Protein AF-A0A7S4GED7-F1 (afdb_monomer_lite)

Radius of gyration: 15.01 Å; chains: 1; bounding box: 33×34×33 Å

pLDDT: mean 82.22, std 7.82, range [49.38, 92.5]

Secondary structure (DSSP, 8-state):
---TT-HHHHHHS--SS-SB-TT-SS-----HHHHHHSBEE-TTGGG-TTTT-HHHHHHEE--PPEEPS-TT-----HHHHHHEE-TTS-SSPPPPTTGGG-S-TT-TTT-

Sequence (111 aa):
DDHLDDAHHLTVFSHPFAEPCPNSPNCPDHSQAHRKKYAHVCPAGAACTKMTDAEHRKRHVHFPPHTCPDPSCNSISEDHLSTYSHAGVLDIRPPCPDGASCTLTQDRSHV

Foldseek 3Di:
DDDLPPPVCPVVDDFLEANADPCPPQDPDPDPVCLVRHAHAFQQAPQDPCPVPSVNRHRHDHPRADADPDPPDQFPALVCLCRHDDHPGGSDDHADPCHPVDPCSSPPVSD

Structure (mmCIF, N/CA/C/O backbone):
data_AF-A0A7S4GED7-F1
#
_entry.id   AF-A0A7S4GED7-F1
#
loop_
_atom_site.group_PDB
_atom_site.id
_atom_site.type_symbol
_atom_site.label_atom_id
_atom_site.label_alt_id
_atom_site.label_comp_id
_atom_site.label_asym_id
_atom_site.label_entity_id
_atom_site.label_seq_id
_atom_site.pdbx_PDB_ins_code
_atom_site.Cartn_x
_atom_site.Cartn_y
_atom_site.Cartn_z
_atom_site.occupancy
_atom_site.B_iso_or_equiv
_atom_site.auth_seq_id
_atom_site.auth_comp_id
_atom_site.auth_asym_id
_atom_site.auth_atom_id
_atom_site.pdbx_PDB_model_num
ATOM 1 N N . ASP A 1 1 ? -4.183 -17.188 -1.617 1.00 49.38 1 ASP A N 1
ATOM 2 C CA . ASP A 1 1 ? -4.845 -16.090 -2.319 1.00 49.38 1 ASP A CA 1
ATOM 3 C C . ASP A 1 1 ? -5.679 -15.367 -1.271 1.00 49.38 1 ASP A C 1
ATOM 5 O O . ASP A 1 1 ? -6.789 -15.781 -0.976 1.00 49.38 1 ASP A O 1
ATOM 9 N N . ASP A 1 2 ? -5.025 -14.477 -0.523 1.00 58.03 2 ASP A N 1
ATOM 10 C CA . ASP A 1 2 ? -5.578 -13.810 0.666 1.00 58.03 2 ASP A CA 1
ATOM 11 C C . ASP A 1 2 ? -6.143 -12.471 0.186 1.00 58.03 2 ASP A C 1
ATOM 13 O O . ASP A 1 2 ? -5.404 -11.516 -0.043 1.00 58.03 2 ASP A O 1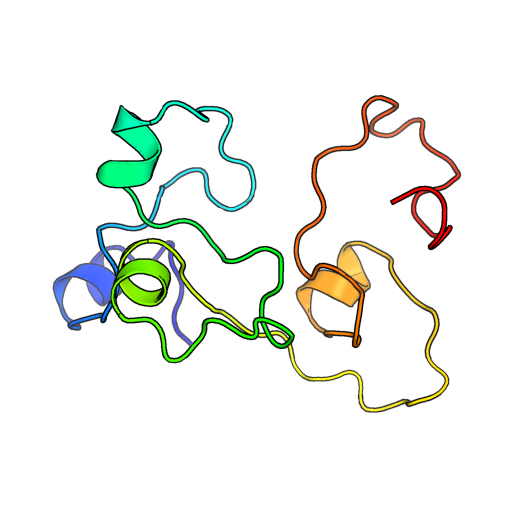
ATOM 17 N N . HIS A 1 3 ? -7.437 -12.474 -0.120 1.00 65.50 3 HIS A N 1
ATOM 18 C CA . HIS A 1 3 ? -8.165 -11.312 -0.611 1.00 65.50 3 HIS A CA 1
ATOM 19 C C . HIS A 1 3 ? -8.703 -10.528 0.591 1.00 65.50 3 HIS A C 1
ATOM 21 O O . HIS A 1 3 ? -9.532 -11.035 1.346 1.00 65.50 3 HIS A O 1
ATOM 27 N N . LEU A 1 4 ? -8.234 -9.288 0.782 1.00 72.50 4 LEU A N 1
ATOM 28 C CA . LEU A 1 4 ? -8.694 -8.404 1.867 1.00 72.50 4 LEU A CA 1
ATOM 29 C C . LEU A 1 4 ? -10.187 -8.058 1.797 1.00 72.50 4 LEU A C 1
ATOM 31 O O . LEU A 1 4 ? -10.748 -7.565 2.774 1.00 72.50 4 LEU A O 1
ATOM 35 N N . ASP A 1 5 ? -10.813 -8.262 0.644 1.00 72.69 5 ASP A N 1
ATOM 36 C CA . ASP A 1 5 ? -12.240 -8.064 0.420 1.00 72.69 5 ASP A CA 1
ATOM 37 C C . ASP A 1 5 ? -13.091 -9.295 0.790 1.00 72.69 5 ASP A C 1
ATOM 39 O O . ASP A 1 5 ? -14.309 -9.167 0.948 1.00 72.69 5 ASP A O 1
ATOM 43 N N . ASP A 1 6 ? -12.478 -10.464 1.019 1.00 81.44 6 ASP A N 1
ATOM 44 C CA . ASP A 1 6 ? -13.194 -11.665 1.447 1.00 81.44 6 ASP A CA 1
ATOM 45 C C . ASP A 1 6 ? -13.433 -11.651 2.966 1.00 81.44 6 ASP A C 1
ATOM 47 O O . ASP A 1 6 ? -12.687 -12.209 3.778 1.00 81.44 6 ASP A O 1
ATOM 51 N N . ALA A 1 7 ? -14.541 -11.024 3.362 1.00 78.94 7 ALA A N 1
ATOM 52 C CA . ALA A 1 7 ? -14.984 -10.973 4.752 1.00 78.94 7 ALA A CA 1
ATOM 53 C C . ALA A 1 7 ? -15.177 -12.369 5.382 1.00 78.94 7 ALA A C 1
ATOM 55 O O . ALA A 1 7 ? -15.018 -12.529 6.596 1.00 78.94 7 ALA A O 1
ATOM 56 N N . HIS A 1 8 ? -15.511 -13.393 4.590 1.00 83.25 8 HIS A N 1
ATOM 57 C CA . HIS A 1 8 ? -15.641 -14.752 5.105 1.00 83.25 8 HIS A CA 1
ATOM 58 C C . HIS A 1 8 ? -14.262 -15.334 5.433 1.00 83.25 8 HIS A C 1
ATOM 60 O O . HIS A 1 8 ? -14.066 -15.867 6.523 1.00 83.25 8 HIS A O 1
ATOM 66 N N . HIS A 1 9 ? -13.268 -15.152 4.563 1.00 84.25 9 HIS A N 1
ATOM 67 C CA . HIS A 1 9 ? -11.889 -15.534 4.870 1.00 84.25 9 HIS A CA 1
ATOM 68 C C . HIS A 1 9 ? -11.371 -14.852 6.148 1.00 84.25 9 HIS A C 1
ATOM 70 O O . HIS A 1 9 ? -10.879 -15.525 7.054 1.00 84.25 9 HIS A O 1
ATOM 76 N N . LEU A 1 10 ? -11.544 -13.532 6.256 1.00 81.56 10 LEU A N 1
ATOM 77 C CA . LEU A 1 10 ? -11.066 -12.733 7.393 1.00 81.56 10 LEU A CA 1
ATOM 78 C C . LEU A 1 10 ? -11.718 -13.097 8.737 1.00 81.56 10 LEU A C 1
ATOM 80 O O . LEU A 1 10 ? -11.185 -12.763 9.793 1.00 81.56 10 LEU A O 1
ATOM 84 N N . THR A 1 11 ? -12.879 -13.755 8.713 1.00 79.81 11 THR A N 1
ATOM 85 C CA . THR A 1 11 ? -13.579 -14.209 9.927 1.00 79.81 11 THR A CA 1
ATOM 86 C C . THR A 1 11 ? -13.287 -15.666 10.273 1.00 79.81 11 THR A C 1
ATOM 88 O O . THR A 1 11 ? -13.364 -16.042 11.442 1.00 79.81 11 THR A O 1
ATOM 91 N N . VAL A 1 12 ? -12.939 -16.488 9.281 1.00 83.75 12 VAL A N 1
ATOM 92 C CA . VAL A 1 12 ? -12.641 -17.916 9.463 1.00 83.75 12 VAL A CA 1
ATOM 93 C C . VAL A 1 12 ? -11.166 -18.155 9.785 1.00 83.75 12 VAL A C 1
ATOM 95 O O . VAL A 1 12 ? -10.841 -19.074 10.540 1.00 83.75 12 VAL A O 1
ATOM 98 N N . PHE A 1 13 ? -10.267 -17.336 9.243 1.00 82.69 13 PHE A N 1
ATOM 99 C CA . PHE A 1 13 ? -8.828 -17.461 9.444 1.00 82.69 13 PHE A CA 1
ATOM 100 C C . PHE A 1 13 ? -8.309 -16.386 10.397 1.00 82.69 13 PHE A C 1
ATOM 102 O O . PHE A 1 13 ? -8.819 -15.275 10.463 1.00 82.69 13 PHE A O 1
ATOM 109 N N . SER A 1 14 ? -7.297 -16.747 11.188 1.00 82.00 14 SER A N 1
ATOM 110 C CA . SER A 1 14 ? -6.643 -15.811 12.101 1.00 82.00 14 SER A CA 1
ATOM 111 C C . SER A 1 14 ? -5.445 -15.165 11.426 1.00 82.00 14 SER A C 1
ATOM 113 O O . SER A 1 14 ? -4.497 -15.852 11.039 1.00 82.00 14 SER A O 1
ATOM 115 N N . HIS A 1 15 ? -5.454 -13.839 11.371 1.00 83.38 15 HIS A N 1
ATOM 116 C CA . HIS A 1 15 ? -4.364 -13.049 10.817 1.00 83.38 15 HIS A CA 1
ATOM 117 C C . HIS A 1 15 ? -3.583 -12.321 11.918 1.00 83.38 15 HIS A C 1
ATOM 119 O O . HIS A 1 15 ? -4.135 -11.987 12.966 1.00 83.38 15 HIS A O 1
ATOM 125 N N . PRO A 1 16 ? -2.285 -12.032 11.705 1.00 85.31 16 PRO A N 1
ATOM 126 C CA . PRO A 1 16 ? -1.470 -11.278 12.659 1.00 85.31 16 PRO A CA 1
ATOM 127 C C . PRO A 1 16 ? -1.756 -9.764 12.641 1.00 85.31 16 PRO A C 1
ATOM 129 O O . PRO A 1 16 ? -1.048 -9.012 13.311 1.00 85.31 16 PRO A O 1
ATOM 132 N N . PHE A 1 17 ? -2.749 -9.321 11.866 1.00 89.25 17 PHE A N 1
ATOM 133 C CA . PHE A 1 17 ? -3.157 -7.929 11.707 1.00 89.25 17 PHE A CA 1
ATOM 134 C C . PHE A 1 17 ? -4.531 -7.654 12.336 1.00 89.25 17 PHE A C 1
ATOM 136 O O . PHE A 1 17 ? -5.342 -8.557 12.520 1.00 89.25 17 PHE A O 1
ATOM 143 N N . ALA A 1 18 ? -4.782 -6.394 12.697 1.00 89.94 18 ALA A N 1
ATOM 144 C CA . ALA A 1 18 ? -6.108 -5.908 13.075 1.00 89.94 18 ALA A CA 1
ATOM 145 C C . ALA A 1 18 ? -7.049 -5.878 11.860 1.00 89.94 18 ALA A C 1
ATOM 147 O O . ALA A 1 18 ? -6.590 -5.993 10.731 1.00 89.94 18 ALA A O 1
ATOM 148 N N . GLU A 1 19 ? -8.347 -5.661 12.083 1.00 89.44 19 GLU A N 1
ATOM 149 C CA . GLU A 1 19 ? -9.349 -5.558 11.011 1.00 89.44 19 GLU A CA 1
ATOM 150 C C . GLU A 1 19 ? -8.835 -4.694 9.840 1.00 89.44 19 GLU A C 1
ATOM 152 O O . GLU A 1 19 ? -8.434 -3.545 10.065 1.00 89.44 19 GLU A O 1
ATOM 157 N N . PRO A 1 20 ? -8.770 -5.222 8.606 1.00 89.19 20 PRO A N 1
ATOM 158 C CA . PRO A 1 20 ? -8.250 -4.461 7.482 1.00 89.19 20 PRO A CA 1
ATOM 159 C C . PRO A 1 20 ? -9.177 -3.293 7.148 1.00 89.19 20 PRO A C 1
ATOM 161 O O . PRO A 1 20 ? -10.399 -3.369 7.274 1.00 89.19 20 PRO A O 1
ATOM 164 N N . CYS A 1 21 ? -8.593 -2.171 6.735 1.00 90.31 21 CYS A N 1
ATOM 165 C CA . CYS A 1 21 ? -9.364 -1.009 6.337 1.00 90.31 21 CYS A CA 1
ATOM 166 C C . CYS A 1 21 ? -10.116 -1.315 5.033 1.00 90.31 21 CYS A C 1
ATOM 168 O O . CYS A 1 21 ? -9.462 -1.618 4.033 1.00 90.31 21 CYS A O 1
ATOM 170 N N . PRO A 1 22 ? -11.449 -1.129 4.985 1.00 86.06 22 PRO A N 1
ATOM 171 C CA . PRO A 1 22 ? -12.240 -1.406 3.783 1.00 86.06 22 PRO A CA 1
ATOM 172 C C . PRO A 1 22 ? -11.893 -0.483 2.608 1.00 86.06 22 PRO A C 1
ATOM 174 O O . PRO A 1 22 ? -12.205 -0.790 1.466 1.00 86.06 22 PRO A O 1
ATOM 177 N N . ASN A 1 23 ? -11.244 0.653 2.885 1.00 86.12 23 ASN A N 1
ATOM 178 C CA . ASN A 1 23 ? -10.812 1.608 1.868 1.00 86.12 23 ASN A CA 1
ATOM 179 C C . ASN A 1 23 ? -9.324 1.460 1.515 1.00 86.12 23 ASN A C 1
ATOM 181 O O . ASN A 1 23 ? -8.791 2.306 0.805 1.00 86.12 23 ASN A O 1
ATOM 185 N N . SER A 1 24 ? -8.611 0.456 2.039 1.00 83.31 24 SER A N 1
ATOM 186 C CA . SER A 1 24 ? -7.218 0.209 1.643 1.00 83.31 24 SER A CA 1
ATOM 187 C C . SER A 1 24 ? -7.165 -0.294 0.187 1.00 83.31 24 SER A C 1
ATOM 189 O O . SER A 1 24 ? -8.050 -1.048 -0.205 1.00 83.31 24 SER A O 1
ATOM 191 N N . PRO A 1 25 ? -6.167 0.096 -0.628 1.00 79.44 25 PRO A N 1
ATOM 192 C CA . PRO A 1 25 ? -5.023 0.953 -0.298 1.00 79.44 25 PRO A CA 1
ATOM 193 C C . PRO A 1 25 ? -5.340 2.460 -0.251 1.00 79.44 25 PRO A C 1
ATOM 195 O O . PRO A 1 25 ? -4.631 3.208 0.417 1.00 79.44 25 PRO A O 1
ATOM 198 N N . ASN A 1 26 ? -6.437 2.905 -0.863 1.00 79.62 26 ASN A N 1
ATOM 199 C CA . ASN A 1 26 ? -6.768 4.320 -1.084 1.00 79.62 26 ASN A CA 1
ATOM 200 C C . ASN A 1 26 ? -7.547 4.983 0.068 1.00 79.62 26 ASN A C 1
ATOM 202 O O . ASN A 1 26 ? -8.485 5.750 -0.157 1.00 79.62 26 ASN A O 1
ATOM 206 N N . CYS A 1 27 ? -7.181 4.693 1.319 1.00 86.56 27 CYS A N 1
ATOM 207 C CA . CYS A 1 27 ? -7.941 5.177 2.466 1.00 86.56 27 CYS A CA 1
ATOM 208 C C . CYS A 1 27 ? -7.791 6.705 2.634 1.00 86.56 27 CYS A C 1
ATOM 210 O O . CYS A 1 27 ? -6.663 7.191 2.777 1.00 86.56 27 CYS A O 1
ATOM 212 N N . PRO A 1 28 ? -8.896 7.477 2.677 1.00 86.06 28 PRO A N 1
ATOM 213 C CA . PRO A 1 28 ? -8.837 8.927 2.861 1.00 86.06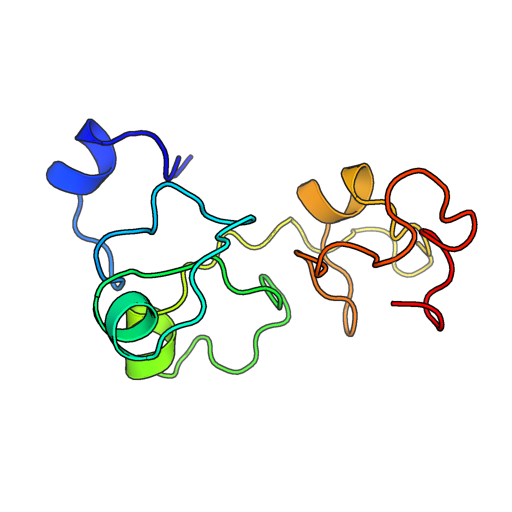 28 PRO A CA 1
ATOM 214 C C . PRO A 1 28 ? -8.700 9.355 4.333 1.00 86.06 28 PRO A C 1
ATOM 216 O O . PRO A 1 28 ? -8.354 10.506 4.594 1.00 86.06 28 PRO A O 1
ATOM 219 N N . ASP A 1 29 ? -8.942 8.465 5.307 1.00 89.81 29 ASP A N 1
ATOM 220 C CA . ASP A 1 29 ? -8.831 8.774 6.741 1.00 89.81 29 ASP A CA 1
ATOM 221 C C . ASP A 1 29 ? -7.432 8.442 7.278 1.00 89.81 29 ASP A C 1
ATOM 223 O O . ASP A 1 29 ? -7.006 7.291 7.362 1.00 89.81 29 ASP A O 1
ATOM 227 N N . HIS A 1 30 ? -6.691 9.485 7.651 1.00 84.81 30 HIS A N 1
ATOM 228 C CA . HIS A 1 30 ? -5.312 9.382 8.136 1.00 84.81 30 HIS A CA 1
ATOM 229 C C . HIS A 1 30 ? -5.210 9.640 9.645 1.00 84.81 30 HIS A C 1
ATOM 231 O O . HIS A 1 30 ? -4.107 9.771 10.183 1.00 84.81 30 HIS A O 1
ATOM 237 N N . SER A 1 31 ? -6.347 9.712 10.343 1.00 92.25 31 SER A N 1
ATOM 238 C CA . SER A 1 31 ? -6.399 9.992 11.773 1.00 92.25 31 SER A CA 1
ATOM 239 C C . SER A 1 31 ? -5.719 8.891 12.593 1.00 92.25 31 SER A C 1
ATOM 241 O O . SER A 1 31 ? -5.725 7.703 12.257 1.00 92.25 31 SER A O 1
ATOM 243 N N . GLN A 1 32 ? -5.134 9.274 13.732 1.00 89.12 32 GLN A N 1
ATOM 244 C CA . GLN A 1 32 ? -4.522 8.305 14.647 1.00 89.12 32 GLN A CA 1
ATOM 245 C C . GLN A 1 32 ? -5.528 7.281 15.181 1.00 89.12 32 GLN A C 1
ATOM 247 O O . GLN A 1 32 ? -5.144 6.143 15.433 1.00 89.12 32 GLN A O 1
ATOM 252 N N . ALA A 1 33 ? -6.787 7.679 15.386 1.00 91.75 33 ALA A N 1
ATOM 253 C CA . ALA A 1 33 ? -7.830 6.7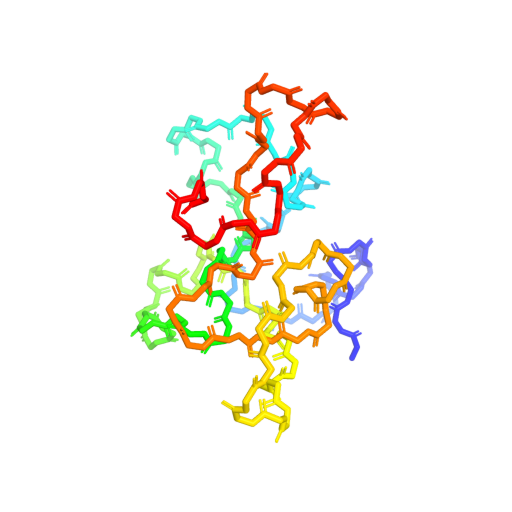76 15.859 1.00 91.75 33 ALA A CA 1
ATOM 254 C C . ALA A 1 33 ? -8.118 5.688 14.815 1.00 91.75 33 ALA A C 1
ATOM 256 O O . ALA A 1 33 ? -8.086 4.503 15.148 1.00 91.75 33 ALA A O 1
ATOM 257 N N . HIS A 1 34 ? -8.287 6.081 13.548 1.00 92.50 34 HIS A N 1
AT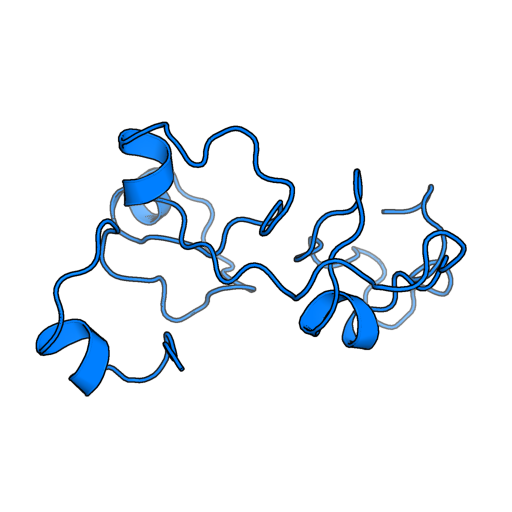OM 258 C CA . HIS A 1 34 ? -8.490 5.160 12.430 1.00 92.50 34 HIS A CA 1
ATOM 259 C C . HIS A 1 34 ? -7.313 4.194 12.258 1.00 92.50 34 HIS A C 1
ATOM 261 O O . HIS A 1 34 ? -7.501 2.981 12.261 1.00 92.50 34 HIS A O 1
ATOM 267 N N . ARG A 1 35 ? -6.078 4.712 12.236 1.00 87.44 35 ARG A N 1
ATOM 268 C CA . ARG A 1 35 ? -4.846 3.909 12.084 1.00 87.44 35 ARG A CA 1
ATOM 269 C C . ARG A 1 35 ? -4.534 2.980 13.264 1.00 87.44 35 ARG A C 1
ATOM 271 O O . ARG A 1 35 ? -3.703 2.085 13.136 1.00 87.44 35 ARG A O 1
ATOM 278 N N . LYS A 1 36 ? -5.143 3.208 14.432 1.00 88.44 36 LYS A N 1
ATOM 279 C CA . LYS A 1 36 ? -5.063 2.291 15.585 1.00 88.44 36 LYS A CA 1
ATOM 280 C C . LYS A 1 36 ? -6.117 1.190 15.521 1.00 88.44 36 LYS A C 1
ATOM 282 O O . LYS A 1 36 ? -5.899 0.133 16.104 1.00 88.44 36 LYS A O 1
ATOM 287 N N . LYS A 1 37 ? -7.246 1.457 14.861 1.00 90.94 37 LYS A N 1
ATOM 288 C CA . LYS A 1 37 ? -8.359 0.518 14.726 1.00 90.94 37 LYS A CA 1
ATOM 289 C C . LYS A 1 37 ? -8.166 -0.425 13.540 1.00 90.94 37 LYS A C 1
ATOM 291 O O . LYS A 1 37 ? -8.352 -1.624 13.707 1.00 90.94 37 LYS A O 1
ATOM 296 N N . TYR A 1 38 ? -7.776 0.118 12.388 1.00 91.81 38 TYR A N 1
ATOM 297 C CA . TYR A 1 38 ? -7.714 -0.613 11.127 1.00 91.81 38 TYR A CA 1
ATOM 298 C C . TYR A 1 38 ? -6.285 -0.844 10.642 1.00 91.81 38 TYR A C 1
ATOM 300 O O . TYR A 1 38 ? -5.465 0.082 10.624 1.00 91.81 38 TYR A O 1
ATOM 308 N N . ALA A 1 39 ? -6.012 -2.058 10.169 1.00 91.94 39 ALA A N 1
ATOM 309 C CA . ALA A 1 39 ? -4.787 -2.364 9.446 1.00 91.94 39 ALA A CA 1
ATOM 310 C C . ALA A 1 39 ? -4.861 -1.848 7.998 1.00 91.94 39 ALA A C 1
ATOM 312 O O . ALA A 1 39 ? -5.918 -1.857 7.376 1.00 91.94 39 ALA A O 1
ATOM 313 N N . HIS A 1 40 ? -3.742 -1.380 7.450 1.00 91.19 40 HIS A N 1
ATOM 314 C CA . HIS A 1 40 ? -3.650 -0.886 6.069 1.00 91.19 40 HIS A CA 1
ATOM 315 C C . HIS A 1 40 ? -2.562 -1.635 5.314 1.00 91.19 40 HIS A C 1
ATOM 317 O O . HIS A 1 40 ? -1.602 -2.088 5.931 1.00 91.19 40 HIS A O 1
ATOM 323 N N . VAL A 1 41 ? -2.651 -1.734 3.990 1.00 88.12 41 VAL A N 1
ATOM 324 C CA . VAL A 1 41 ? -1.556 -2.339 3.223 1.00 88.12 41 VAL A CA 1
ATOM 325 C C . VAL A 1 41 ? -0.266 -1.529 3.419 1.00 88.12 41 VAL A C 1
ATOM 327 O O . VAL A 1 41 ? -0.276 -0.295 3.431 1.00 88.12 41 VAL A O 1
ATOM 330 N N . CYS A 1 42 ? 0.851 -2.216 3.660 1.00 88.00 42 CYS A N 1
ATOM 331 C CA . CYS A 1 42 ? 2.151 -1.582 3.806 1.00 88.00 42 CYS A CA 1
ATOM 332 C C . CYS A 1 42 ? 2.597 -1.028 2.448 1.00 88.00 42 CYS A C 1
ATOM 334 O O . CYS A 1 42 ? 2.757 -1.814 1.517 1.00 88.00 42 CYS A O 1
ATOM 336 N N . PRO A 1 43 ? 2.886 0.278 2.326 1.00 84.38 43 PRO A N 1
ATOM 337 C CA . PRO A 1 43 ? 3.301 0.845 1.047 1.00 84.38 43 PRO A CA 1
ATOM 338 C C . PRO A 1 43 ? 4.676 0.348 0.597 1.00 84.38 43 PRO A C 1
ATOM 340 O O . PRO A 1 43 ? 4.968 0.349 -0.589 1.00 84.38 43 PRO A O 1
ATOM 343 N N . ALA A 1 44 ? 5.519 -0.100 1.531 1.00 81.44 44 ALA A N 1
ATOM 344 C CA . ALA A 1 44 ? 6.811 -0.699 1.210 1.00 81.44 44 ALA A CA 1
ATOM 345 C C . ALA A 1 44 ? 6.709 -2.176 0.790 1.00 81.44 44 ALA A C 1
ATOM 347 O O . ALA A 1 44 ? 7.736 -2.738 0.427 1.00 81.44 44 ALA A O 1
ATOM 348 N N . GLY A 1 45 ? 5.527 -2.798 0.935 1.00 81.69 45 GLY A N 1
ATOM 349 C CA . GLY A 1 45 ? 5.239 -4.212 0.671 1.00 81.69 45 GLY A CA 1
ATOM 350 C C . GLY A 1 45 ? 6.436 -5.146 0.851 1.00 81.69 45 GLY A C 1
ATOM 351 O O . GLY A 1 45 ? 6.862 -5.363 1.989 1.00 81.69 45 GLY A O 1
ATOM 352 N N . ALA A 1 46 ? 6.980 -5.694 -0.238 1.00 79.12 46 ALA A N 1
ATOM 353 C CA . ALA A 1 46 ? 8.076 -6.672 -0.192 1.00 79.12 46 ALA A CA 1
ATOM 354 C C . ALA A 1 46 ? 9.398 -6.104 0.354 1.00 79.12 46 ALA A C 1
ATOM 356 O O . ALA A 1 46 ? 10.176 -6.819 0.985 1.00 79.12 46 ALA A O 1
ATOM 357 N N . ALA A 1 47 ? 9.642 -4.809 0.156 1.00 79.12 47 ALA A N 1
ATOM 358 C CA . ALA A 1 47 ? 10.829 -4.103 0.630 1.00 79.12 47 ALA A CA 1
ATOM 359 C C . ALA A 1 47 ? 10.709 -3.615 2.089 1.00 79.12 47 ALA A C 1
ATOM 361 O O . ALA A 1 47 ? 11.605 -2.930 2.594 1.00 79.12 47 ALA A O 1
ATOM 362 N N . CYS A 1 48 ? 9.620 -3.938 2.796 1.00 85.31 48 CYS A N 1
ATOM 363 C CA . CYS A 1 48 ? 9.436 -3.495 4.172 1.00 85.31 48 CYS A CA 1
ATOM 364 C C . CYS A 1 48 ? 10.464 -4.122 5.128 1.00 85.31 48 CYS A C 1
ATOM 366 O O . CYS A 1 48 ? 10.486 -5.327 5.359 1.00 85.31 48 CYS A O 1
ATOM 368 N N . THR A 1 49 ? 11.261 -3.288 5.793 1.00 87.62 49 THR A N 1
ATOM 369 C CA . THR A 1 49 ? 12.252 -3.737 6.788 1.00 87.62 49 THR A CA 1
ATOM 370 C C . THR A 1 49 ? 11.653 -4.024 8.168 1.00 87.62 49 THR A C 1
ATOM 372 O O . THR A 1 49 ? 12.338 -4.548 9.042 1.00 87.62 49 THR A O 1
ATOM 375 N N . LYS A 1 50 ? 10.369 -3.700 8.379 1.00 89.56 50 LYS A N 1
ATOM 376 C CA . LYS A 1 50 ? 9.657 -3.849 9.660 1.00 89.56 50 LYS A CA 1
ATOM 377 C C . LYS A 1 50 ? 8.769 -5.094 9.722 1.00 89.56 50 LYS A C 1
ATOM 379 O O . LYS A 1 50 ? 7.933 -5.205 10.612 1.00 89.56 50 LY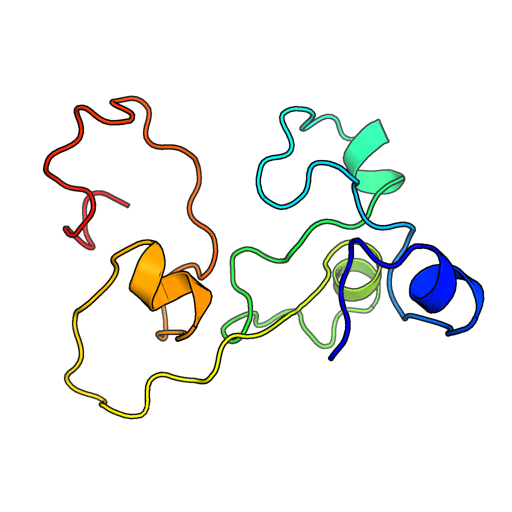S A O 1
ATOM 384 N N . MET A 1 51 ? 8.950 -6.056 8.816 1.00 83.75 51 MET A N 1
ATOM 385 C CA . MET A 1 51 ? 8.148 -7.288 8.786 1.00 83.75 51 MET A CA 1
ATOM 386 C C . MET A 1 51 ? 8.252 -8.135 10.059 1.00 83.75 51 MET A C 1
ATOM 388 O O . MET A 1 51 ? 7.372 -8.951 10.306 1.00 83.75 51 MET A O 1
ATOM 392 N N . THR A 1 52 ? 9.302 -7.974 10.865 1.00 85.69 52 THR A N 1
ATOM 393 C CA . THR A 1 52 ? 9.472 -8.685 12.142 1.00 85.69 52 THR A CA 1
ATOM 394 C C . THR A 1 52 ? 8.937 -7.908 13.346 1.00 85.69 52 THR A C 1
ATOM 396 O O . THR A 1 52 ? 8.802 -8.489 14.422 1.00 85.69 52 THR A O 1
ATOM 399 N N . ASP A 1 53 ? 8.592 -6.627 13.185 1.00 91.75 53 ASP A N 1
ATOM 400 C CA . ASP A 1 53 ? 8.048 -5.796 14.257 1.00 91.75 53 ASP A CA 1
ATOM 401 C C . ASP A 1 53 ? 6.566 -6.122 14.486 1.00 91.75 53 ASP A C 1
ATOM 403 O O . ASP A 1 53 ? 5.730 -5.985 13.592 1.00 91.75 53 ASP A O 1
ATOM 407 N N . ALA A 1 54 ? 6.230 -6.590 15.688 1.00 89.25 54 ALA A N 1
ATOM 408 C CA . ALA A 1 54 ? 4.886 -7.079 15.992 1.00 89.25 54 ALA A CA 1
ATOM 409 C C . ALA A 1 54 ? 3.821 -5.973 15.902 1.00 89.25 54 ALA A C 1
ATOM 411 O O . ALA A 1 54 ? 2.720 -6.219 15.408 1.00 89.25 54 ALA A O 1
ATOM 412 N N . GLU A 1 55 ? 4.150 -4.749 16.326 1.00 90.88 55 GLU A N 1
ATOM 413 C CA . GLU A 1 55 ? 3.231 -3.610 16.245 1.00 90.88 55 GLU A CA 1
ATOM 414 C C . GLU A 1 55 ? 2.985 -3.185 14.793 1.00 90.88 55 GLU A C 1
ATOM 416 O O . GLU A 1 55 ? 1.847 -2.902 14.412 1.00 90.88 55 GLU A O 1
ATOM 421 N N . HIS A 1 56 ? 4.028 -3.192 13.963 1.00 92.06 56 HIS A N 1
ATOM 422 C CA . HIS A 1 56 ? 3.938 -2.948 12.530 1.00 92.06 56 HIS A CA 1
ATOM 423 C C . HIS A 1 56 ? 3.077 -4.008 11.854 1.00 92.06 56 HIS A C 1
ATOM 425 O O . HIS A 1 56 ? 2.115 -3.652 11.186 1.00 92.06 56 HIS A O 1
ATOM 431 N N . ARG A 1 57 ? 3.338 -5.301 12.084 1.00 89.75 57 ARG A N 1
ATOM 432 C CA . ARG A 1 57 ? 2.529 -6.401 11.525 1.00 89.75 57 ARG A CA 1
ATOM 433 C C . ARG A 1 57 ? 1.062 -6.328 11.935 1.00 89.75 57 ARG A C 1
ATOM 435 O O . ARG A 1 57 ? 0.197 -6.695 11.148 1.00 89.75 57 ARG A O 1
ATOM 442 N N . LYS A 1 58 ? 0.780 -5.825 13.139 1.00 91.38 58 LYS A N 1
ATOM 443 C CA . LYS A 1 58 ? -0.591 -5.643 13.619 1.00 91.38 58 LYS A CA 1
ATOM 444 C C . LYS A 1 58 ? -1.350 -4.568 12.838 1.00 91.38 58 LYS A C 1
ATOM 446 O O . LYS A 1 58 ? -2.563 -4.662 12.691 1.00 91.38 58 LYS A O 1
ATOM 451 N N . ARG A 1 59 ? -0.655 -3.533 12.362 1.00 91.88 59 ARG A N 1
ATOM 452 C CA . ARG A 1 59 ? -1.260 -2.354 11.710 1.00 91.88 59 ARG A CA 1
ATOM 453 C C . ARG A 1 59 ? -1.042 -2.315 10.202 1.00 91.88 59 ARG A C 1
ATOM 455 O O . ARG A 1 59 ? -1.679 -1.515 9.520 1.00 91.88 59 ARG A O 1
ATOM 462 N N . HIS A 1 60 ? -0.153 -3.156 9.689 1.00 90.12 60 HIS A N 1
ATOM 463 C CA . HIS A 1 60 ? 0.234 -3.173 8.293 1.00 90.12 60 HIS A CA 1
ATOM 464 C C . HIS A 1 60 ? 0.126 -4.566 7.697 1.00 90.12 60 HIS A C 1
ATOM 466 O O . HIS A 1 60 ? 0.853 -5.488 8.077 1.00 90.12 60 HIS A O 1
ATOM 472 N N . VAL A 1 61 ? -0.750 -4.690 6.708 1.00 89.06 61 VAL A N 1
ATOM 473 C CA . VAL A 1 61 ? -0.896 -5.915 5.935 1.00 89.06 61 VAL A CA 1
ATOM 474 C C . VAL A 1 61 ? 0.131 -5.921 4.811 1.00 89.06 61 VAL A C 1
ATOM 476 O O . VAL A 1 61 ? 0.349 -4.903 4.162 1.00 89.06 61 VAL A O 1
ATOM 479 N N . HIS A 1 62 ? 0.801 -7.047 4.597 1.00 84.69 62 HIS A N 1
ATOM 480 C CA . HIS A 1 62 ? 1.789 -7.183 3.531 1.00 84.69 62 HIS A CA 1
ATOM 481 C C . HIS A 1 62 ? 1.268 -8.217 2.541 1.00 84.69 62 HIS A C 1
ATOM 483 O O . HIS A 1 62 ? 1.222 -9.401 2.863 1.00 84.69 62 HIS A O 1
ATOM 489 N N . PHE A 1 63 ? 0.919 -7.750 1.346 1.00 75.81 63 PHE A N 1
ATOM 490 C CA . PHE A 1 63 ? 0.710 -8.574 0.158 1.00 75.81 63 PHE A CA 1
ATOM 491 C C . PHE A 1 63 ? 1.872 -8.292 -0.775 1.00 75.81 63 PHE A C 1
ATOM 493 O O . PHE A 1 63 ? 1.699 -7.526 -1.716 1.00 75.81 63 PHE A O 1
ATOM 500 N N . PRO A 1 64 ? 3.091 -8.750 -0.443 1.00 62.66 64 PRO A N 1
ATOM 501 C CA . PRO A 1 64 ? 4.247 -8.399 -1.242 1.00 62.66 64 PRO A CA 1
ATOM 502 C C . PRO A 1 64 ? 4.010 -8.878 -2.682 1.00 62.66 64 PRO A C 1
ATOM 504 O O . PRO A 1 64 ? 3.814 -10.083 -2.879 1.00 62.66 64 PRO A O 1
ATOM 507 N N . PRO A 1 65 ? 4.014 -7.968 -3.672 1.00 65.31 65 PRO A N 1
ATOM 508 C CA . PRO A 1 65 ? 4.118 -8.364 -5.062 1.00 65.31 65 PRO A CA 1
ATOM 509 C C . PRO A 1 65 ? 5.383 -9.209 -5.264 1.00 65.31 65 PRO A C 1
ATOM 511 O O . PRO A 1 65 ? 6.316 -9.205 -4.451 1.00 65.31 65 PRO A O 1
ATOM 514 N N . HIS A 1 66 ? 5.437 -9.968 -6.354 1.00 78.62 66 HIS A N 1
ATOM 515 C CA . HIS A 1 66 ? 6.633 -10.746 -6.652 1.00 78.62 66 HIS A CA 1
ATOM 516 C C . HIS A 1 66 ? 7.810 -9.793 -6.891 1.00 78.62 66 HIS A C 1
ATOM 518 O O . HIS A 1 66 ? 7.680 -8.828 -7.638 1.00 78.62 66 HIS A O 1
ATOM 524 N N . THR A 1 67 ? 8.983 -10.046 -6.304 1.00 82.19 67 THR A N 1
ATOM 525 C CA . THR A 1 67 ? 10.187 -9.285 -6.674 1.00 82.19 67 THR A CA 1
ATOM 526 C C . THR A 1 67 ? 10.355 -9.328 -8.191 1.00 82.19 67 THR A C 1
ATOM 528 O O . THR A 1 67 ? 10.296 -10.413 -8.777 1.00 82.19 67 THR A O 1
ATOM 531 N N . CYS A 1 68 ? 10.534 -8.165 -8.827 1.00 85.81 68 CYS A N 1
ATOM 532 C CA . CYS A 1 68 ? 10.685 -8.104 -10.274 1.00 85.81 68 CYS A CA 1
ATOM 533 C C . CYS A 1 68 ? 11.853 -9.013 -10.703 1.00 85.81 68 CYS A C 1
ATOM 535 O O . CYS A 1 68 ? 12.966 -8.846 -10.195 1.00 85.81 68 CYS A O 1
ATOM 537 N N . PRO A 1 69 ? 11.625 -9.996 -11.594 1.00 87.50 69 PRO A N 1
ATOM 538 C CA . PRO A 1 69 ? 12.658 -10.965 -11.952 1.00 87.50 69 PRO A CA 1
ATOM 539 C C . PRO A 1 69 ? 13.765 -10.352 -12.818 1.00 87.50 69 PRO A C 1
ATOM 541 O O . PRO A 1 69 ? 14.859 -10.909 -12.888 1.00 87.50 69 PRO A O 1
ATOM 544 N N . ASP A 1 70 ? 13.487 -9.226 -13.480 1.00 88.25 70 ASP A N 1
ATOM 545 C CA . ASP A 1 70 ? 14.458 -8.499 -14.289 1.00 88.25 70 ASP A CA 1
ATOM 546 C C . ASP A 1 70 ? 15.172 -7.427 -13.441 1.00 88.25 70 ASP A C 1
ATOM 548 O O . ASP A 1 70 ? 14.559 -6.414 -13.091 1.00 88.25 70 ASP A O 1
ATOM 552 N N . PRO A 1 71 ? 16.475 -7.595 -13.142 1.00 82.75 71 PRO A N 1
ATOM 553 C CA . PRO A 1 71 ? 17.240 -6.626 -12.361 1.00 82.75 71 PRO A CA 1
ATOM 554 C C . PRO A 1 71 ? 17.471 -5.297 -13.100 1.00 82.75 71 PRO A C 1
ATOM 556 O O . PRO A 1 71 ? 17.893 -4.324 -12.478 1.00 82.75 71 PRO A O 1
ATOM 559 N N . SER A 1 72 ? 17.227 -5.246 -14.415 1.00 87.00 72 SER A N 1
ATOM 560 C CA . SER A 1 72 ? 17.349 -4.038 -15.239 1.00 87.00 72 SER A CA 1
ATOM 561 C C . SER A 1 72 ? 16.018 -3.318 -15.479 1.00 87.00 72 SER A C 1
ATOM 563 O O . SER A 1 72 ? 15.991 -2.259 -16.116 1.00 87.00 72 SER A O 1
ATOM 565 N N . CYS A 1 73 ? 14.917 -3.853 -14.944 1.00 86.56 73 CYS A N 1
ATOM 566 C CA . CYS A 1 73 ? 13.595 -3.278 -15.121 1.00 86.56 73 CYS A CA 1
ATOM 567 C C . CYS A 1 73 ? 13.491 -1.921 -14.409 1.00 86.56 73 CYS A C 1
ATOM 569 O O . CYS A 1 73 ? 13.781 -1.776 -13.223 1.00 86.56 73 CYS A O 1
ATOM 571 N N . ASN A 1 74 ? 13.037 -0.917 -15.156 1.00 83.62 74 ASN A N 1
ATOM 572 C CA . ASN A 1 74 ? 12.804 0.442 -14.665 1.00 83.62 74 ASN A CA 1
ATOM 573 C C . ASN A 1 74 ? 11.324 0.842 -14.718 1.00 83.62 74 ASN A C 1
ATOM 575 O O . ASN A 1 74 ? 10.995 2.003 -14.489 1.00 83.62 74 ASN A O 1
ATOM 579 N N . SER A 1 75 ? 10.430 -0.106 -15.022 1.00 85.81 75 SER A N 1
ATOM 580 C CA . SER A 1 75 ? 8.991 0.142 -15.002 1.00 85.81 75 SER A CA 1
ATOM 581 C C . SER A 1 75 ? 8.538 0.366 -13.562 1.00 85.81 75 SER A C 1
ATOM 583 O O . SER A 1 75 ? 8.694 -0.505 -12.709 1.00 85.81 75 SER A O 1
ATOM 585 N N . ILE A 1 76 ? 7.982 1.547 -13.307 1.00 83.31 76 ILE A N 1
ATOM 586 C CA . ILE A 1 76 ? 7.356 1.926 -12.034 1.00 83.31 76 ILE A CA 1
ATOM 587 C C . ILE A 1 76 ? 5.905 2.377 -12.255 1.00 83.31 76 ILE A C 1
ATOM 589 O O . ILE A 1 76 ? 5.370 3.202 -11.519 1.00 83.31 76 ILE A O 1
ATOM 593 N N . SER A 1 77 ? 5.271 1.915 -13.334 1.00 82.81 77 SER A N 1
ATOM 594 C CA . SER A 1 77 ? 3.848 2.185 -13.557 1.00 82.81 77 SER A CA 1
ATOM 595 C C . SER A 1 77 ? 3.002 1.531 -12.458 1.00 82.81 77 SER A C 1
ATOM 597 O O . SER A 1 77 ? 3.407 0.518 -11.897 1.00 82.81 77 SER A O 1
ATOM 599 N N . GLU A 1 78 ? 1.831 2.097 -12.151 1.00 79.44 78 GLU A N 1
ATOM 600 C CA . GLU A 1 78 ? 0.913 1.519 -11.149 1.00 79.44 78 GLU A CA 1
ATOM 601 C C . GLU A 1 78 ? 0.536 0.070 -11.487 1.00 79.44 78 GLU A C 1
ATOM 603 O O . GLU A 1 78 ? 0.518 -0.788 -10.612 1.00 79.44 78 GLU A O 1
ATOM 608 N N . ASP A 1 79 ? 0.304 -0.210 -12.773 1.00 83.19 79 ASP A N 1
ATOM 609 C CA . ASP A 1 79 ? 0.023 -1.557 -13.275 1.00 83.19 79 ASP A CA 1
ATOM 610 C C . ASP A 1 79 ? 1.180 -2.519 -12.970 1.00 83.19 79 ASP A C 1
ATOM 612 O O . ASP A 1 79 ? 0.975 -3.583 -12.390 1.00 83.19 79 ASP A O 1
ATOM 616 N N . HIS A 1 80 ? 2.420 -2.100 -13.236 1.00 86.19 80 HIS A N 1
ATOM 617 C CA . HIS A 1 80 ? 3.602 -2.897 -12.914 1.00 86.19 80 HIS A CA 1
ATOM 618 C C . HIS A 1 80 ? 3.767 -3.111 -11.405 1.00 86.19 80 HIS A C 1
ATOM 620 O O . HIS A 1 80 ? 3.981 -4.242 -10.974 1.00 86.19 80 HIS A O 1
ATOM 626 N N . LEU A 1 81 ? 3.641 -2.049 -10.602 1.00 83.44 81 LEU A N 1
ATOM 627 C CA . LEU A 1 81 ? 3.829 -2.098 -9.146 1.00 83.44 81 LEU A CA 1
ATOM 628 C C . LEU A 1 81 ? 2.719 -2.874 -8.419 1.00 83.44 81 LEU A C 1
ATOM 630 O O . LEU A 1 81 ? 2.948 -3.378 -7.323 1.00 83.44 81 LEU A O 1
ATOM 634 N N . SER A 1 82 ? 1.557 -3.061 -9.055 1.00 80.06 82 SER A N 1
ATOM 635 C CA . SER A 1 82 ? 0.498 -3.942 -8.545 1.00 80.06 82 SER A CA 1
ATOM 636 C C . SER A 1 82 ? 0.907 -5.421 -8.505 1.00 80.06 82 SER A C 1
ATOM 638 O O . SER A 1 82 ? 0.376 -6.189 -7.707 1.00 80.06 82 SER A O 1
ATOM 640 N N . THR A 1 83 ? 1.858 -5.823 -9.359 1.00 83.56 83 THR A N 1
ATOM 641 C CA . THR A 1 83 ? 2.286 -7.222 -9.527 1.00 83.56 83 THR A CA 1
ATOM 642 C C . THR A 1 83 ? 3.745 -7.444 -9.134 1.00 83.56 83 THR A C 1
ATOM 644 O O . THR A 1 83 ? 4.096 -8.529 -8.658 1.00 83.56 83 THR A O 1
ATOM 647 N N . TYR A 1 84 ? 4.594 -6.425 -9.298 1.00 86.38 84 TYR A N 1
ATOM 648 C CA . TYR A 1 84 ? 6.032 -6.529 -9.106 1.00 86.38 84 TYR A CA 1
ATOM 649 C C . TYR A 1 84 ? 6.607 -5.473 -8.167 1.00 86.38 84 TYR A C 1
ATOM 651 O O . TYR A 1 84 ? 6.385 -4.279 -8.342 1.00 86.38 84 TYR A O 1
ATOM 659 N N . SER A 1 85 ? 7.466 -5.919 -7.255 1.00 84.94 85 SER A N 1
ATOM 660 C CA . SER A 1 85 ? 8.198 -5.044 -6.339 1.00 84.94 85 SER A CA 1
ATOM 661 C C . SER A 1 85 ? 9.612 -4.755 -6.816 1.00 84.94 85 SER A C 1
ATOM 663 O O . SER A 1 85 ? 10.303 -5.628 -7.354 1.00 84.94 85 SER A O 1
ATOM 665 N N . HIS A 1 86 ? 10.077 -3.544 -6.518 1.00 84.38 86 HIS A N 1
ATOM 666 C CA . HIS A 1 86 ? 11.449 -3.093 -6.742 1.00 84.38 86 HIS A CA 1
ATOM 667 C C . HIS A 1 86 ? 12.071 -2.586 -5.444 1.00 84.38 86 HIS A C 1
ATOM 669 O O . HIS A 1 86 ? 11.422 -1.920 -4.640 1.00 84.38 86 HIS A O 1
ATOM 675 N N . ALA A 1 87 ? 13.364 -2.844 -5.248 1.00 80.25 87 ALA A N 1
ATOM 676 C CA . ALA A 1 87 ? 14.076 -2.303 -4.097 1.00 80.25 87 ALA A CA 1
ATOM 677 C C . ALA A 1 87 ? 14.108 -0.764 -4.152 1.00 80.25 87 ALA A C 1
ATOM 679 O O . ALA A 1 87 ? 14.501 -0.173 -5.159 1.00 80.25 87 ALA A O 1
ATOM 680 N N . GLY A 1 88 ? 13.707 -0.119 -3.054 1.00 77.25 88 GLY A N 1
ATOM 681 C CA . GLY A 1 88 ? 13.684 1.343 -2.940 1.00 77.25 88 GLY A CA 1
ATOM 682 C C . GLY A 1 88 ? 12.512 2.030 -3.648 1.00 77.25 88 GLY A C 1
ATOM 683 O O . GLY A 1 88 ? 12.494 3.254 -3.697 1.00 77.25 88 GLY A O 1
ATOM 684 N N . VAL A 1 89 ? 11.543 1.274 -4.173 1.00 81.88 89 VAL A N 1
ATOM 685 C CA . VAL A 1 89 ? 10.292 1.802 -4.737 1.00 81.88 89 VAL A CA 1
ATOM 686 C C . VAL A 1 89 ? 9.137 1.327 -3.859 1.00 81.88 89 VAL A C 1
ATOM 688 O O . VAL A 1 89 ? 9.141 0.189 -3.398 1.00 81.88 89 VAL A O 1
ATOM 691 N N . LEU A 1 90 ? 8.176 2.209 -3.580 1.00 83.25 90 LEU A N 1
ATOM 692 C CA . LEU A 1 90 ? 6.960 1.823 -2.868 1.00 83.25 90 LEU A CA 1
ATOM 693 C C . LEU A 1 90 ? 6.048 1.027 -3.806 1.00 83.25 90 LEU A C 1
ATOM 695 O O . LEU A 1 90 ? 5.791 1.469 -4.922 1.00 83.25 90 LEU A O 1
ATOM 699 N N . ASP A 1 91 ? 5.531 -0.098 -3.322 1.00 81.56 91 ASP A N 1
ATOM 700 C CA . ASP A 1 91 ? 4.553 -0.925 -4.036 1.00 81.56 91 ASP A CA 1
ATOM 701 C C . ASP A 1 91 ? 3.197 -0.204 -4.143 1.00 81.56 91 ASP A C 1
ATOM 703 O O . ASP A 1 91 ? 2.472 -0.362 -5.119 1.00 81.56 91 ASP A O 1
ATOM 707 N N . ILE A 1 92 ? 2.867 0.634 -3.151 1.00 80.12 92 ILE A N 1
ATOM 708 C CA . ILE A 1 92 ? 1.692 1.515 -3.177 1.00 80.12 92 ILE A CA 1
ATOM 709 C C . ILE A 1 92 ? 2.166 2.953 -3.048 1.00 80.12 92 ILE A C 1
ATOM 711 O O . ILE A 1 92 ? 2.719 3.347 -2.013 1.00 80.12 92 ILE A O 1
ATOM 715 N N . ARG A 1 93 ? 1.909 3.750 -4.084 1.00 80.38 93 ARG A N 1
ATOM 716 C CA . ARG A 1 93 ? 2.261 5.168 -4.109 1.00 80.38 93 ARG A CA 1
ATOM 717 C C . ARG A 1 93 ? 1.102 6.032 -3.610 1.00 80.38 93 ARG A C 1
ATOM 719 O O . A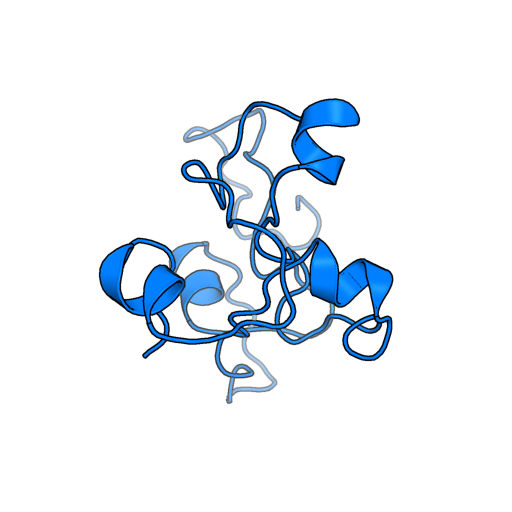RG A 1 93 ? -0.062 5.700 -3.836 1.00 80.38 93 ARG A O 1
ATOM 726 N N . PRO A 1 94 ? 1.387 7.142 -2.909 1.00 75.44 94 PRO A N 1
ATOM 727 C CA . PRO A 1 94 ? 0.354 8.114 -2.589 1.00 75.44 94 PRO A CA 1
ATOM 728 C C . PRO A 1 94 ? -0.231 8.710 -3.881 1.00 75.44 94 PRO A C 1
ATOM 730 O O . PRO A 1 94 ? 0.480 8.821 -4.883 1.00 75.44 94 PRO A O 1
ATOM 733 N N . PRO A 1 95 ? -1.508 9.129 -3.871 1.00 74.94 95 PRO A N 1
ATOM 734 C CA . PRO A 1 95 ? -2.111 9.773 -5.028 1.00 74.94 95 PRO A CA 1
ATOM 735 C C . PRO A 1 95 ? -1.321 11.028 -5.417 1.00 74.94 95 PRO A C 1
ATOM 737 O O . PRO A 1 95 ? -1.018 11.874 -4.573 1.00 74.94 95 PRO A O 1
ATOM 740 N N . CYS A 1 96 ? -1.000 11.147 -6.707 1.00 78.38 96 CYS A N 1
ATOM 741 C CA . CYS A 1 96 ? -0.319 12.320 -7.245 1.00 78.38 96 CYS A CA 1
ATOM 742 C C . CYS A 1 96 ? -1.237 13.555 -7.130 1.00 78.38 96 CYS A C 1
ATOM 744 O O . CYS A 1 96 ? -2.408 13.459 -7.512 1.00 78.38 96 CYS A O 1
ATOM 746 N N . PRO A 1 97 ? -0.744 14.717 -6.655 1.00 77.50 97 PRO A N 1
ATOM 747 C CA . PRO A 1 97 ? -1.544 15.942 -6.579 1.00 77.50 97 PRO A CA 1
ATOM 748 C C . PRO A 1 97 ? -2.029 16.422 -7.955 1.00 77.50 97 PRO A C 1
ATOM 750 O O . PRO A 1 97 ? -3.133 16.952 -8.058 1.00 77.50 97 PRO A O 1
ATOM 753 N N . ASP A 1 98 ? -1.252 16.172 -9.013 1.00 79.31 98 ASP A N 1
ATOM 754 C CA . ASP A 1 98 ? -1.632 16.464 -10.403 1.00 79.31 98 ASP A CA 1
ATOM 755 C C . ASP A 1 98 ? -2.565 15.387 -11.001 1.00 79.31 98 ASP A C 1
ATOM 757 O O . ASP A 1 98 ? -3.086 15.525 -12.114 1.00 79.31 98 ASP A O 1
ATOM 761 N N . GLY A 1 99 ? -2.805 14.304 -10.253 1.00 76.06 99 GLY A N 1
ATOM 762 C CA . GLY A 1 99 ? -3.719 13.221 -10.592 1.00 76.06 99 GLY A CA 1
ATOM 763 C C . GLY A 1 99 ? -3.465 12.637 -11.980 1.00 76.06 99 GLY A C 1
ATOM 764 O O . GLY A 1 99 ? -2.327 12.398 -12.381 1.00 76.06 99 GLY A O 1
ATOM 765 N N . ALA A 1 100 ? -4.545 12.438 -12.737 1.00 73.69 100 ALA A N 1
ATOM 766 C CA . ALA A 1 100 ? -4.494 11.917 -14.104 1.00 73.69 100 ALA A CA 1
ATOM 767 C C . ALA A 1 100 ? -3.764 12.837 -15.103 1.00 73.69 100 ALA A C 1
ATOM 769 O O . ALA A 1 100 ? -3.458 12.405 -16.211 1.00 73.69 100 ALA A O 1
ATOM 770 N N . SER A 1 101 ? -3.489 14.091 -14.731 1.00 78.44 101 SER A N 1
ATOM 771 C CA . SER A 1 101 ? -2.761 15.042 -15.580 1.00 78.44 101 SER A CA 1
ATOM 772 C C . SER A 1 101 ? -1.244 14.935 -15.401 1.00 78.44 101 SER A C 1
ATOM 774 O O . SER A 1 101 ? -0.495 15.571 -16.142 1.00 78.44 101 SER A O 1
ATOM 776 N N . CYS A 1 102 ? -0.777 14.137 -14.434 1.00 77.69 102 CYS A N 1
ATOM 777 C CA . CYS A 1 102 ? 0.642 13.924 -14.213 1.00 77.69 102 CYS A CA 1
ATOM 778 C C . CYS A 1 102 ? 1.265 13.107 -15.351 1.00 77.69 102 CYS A C 1
ATOM 780 O O . CYS A 1 102 ? 0.984 11.921 -15.528 1.00 77.69 102 CYS A O 1
ATOM 782 N N . THR A 1 103 ? 2.183 13.725 -16.090 1.00 80.06 103 THR A N 1
ATOM 783 C CA . THR A 1 103 ? 2.974 13.052 -17.131 1.00 80.06 103 THR A CA 1
ATOM 784 C C . THR A 1 103 ? 4.249 12.402 -16.589 1.00 80.06 103 THR A C 1
ATOM 786 O O . THR A 1 103 ? 4.969 11.750 -17.337 1.00 80.06 103 THR A O 1
ATOM 789 N N . LEU A 1 104 ? 4.546 12.586 -15.299 1.00 78.38 104 LEU A N 1
ATOM 790 C CA . LEU A 1 104 ? 5.773 12.141 -14.633 1.00 78.38 104 LEU A CA 1
ATOM 791 C C . LEU A 1 104 ? 5.560 10.890 -13.767 1.00 78.38 104 LEU A C 1
ATOM 793 O O . LEU A 1 104 ? 6.407 10.539 -12.954 1.00 78.38 104 LEU A O 1
ATOM 797 N N . THR A 1 105 ? 4.453 10.169 -13.956 1.00 70.56 105 THR A N 1
ATOM 798 C CA . THR A 1 105 ? 4.111 8.955 -13.188 1.00 70.56 105 THR A CA 1
ATOM 799 C C . THR A 1 105 ? 5.114 7.807 -13.349 1.00 70.56 105 THR A C 1
ATOM 801 O O . THR A 1 105 ? 5.085 6.857 -12.568 1.00 70.56 105 THR A O 1
ATOM 804 N N . GLN A 1 106 ? 6.018 7.884 -14.329 1.00 71.12 106 GLN A N 1
ATOM 805 C CA . GLN A 1 106 ? 7.120 6.935 -14.518 1.00 71.12 106 GLN A CA 1
ATOM 806 C C . GLN A 1 106 ? 8.501 7.489 -14.130 1.00 71.12 106 GLN A C 1
ATOM 808 O O . GLN A 1 106 ? 9.491 6.763 -14.208 1.00 71.12 106 GLN A O 1
ATOM 813 N N . ASP A 1 107 ? 8.590 8.747 -13.694 1.00 74.56 107 ASP A N 1
ATOM 814 C CA . ASP A 1 107 ? 9.841 9.332 -13.218 1.00 74.56 107 ASP A CA 1
ATOM 815 C C . ASP A 1 107 ? 10.067 8.948 -11.753 1.00 74.56 107 ASP A C 1
ATOM 817 O O . ASP A 1 107 ? 9.327 9.359 -10.862 1.00 74.56 107 ASP A O 1
ATOM 821 N N . ARG A 1 108 ? 11.125 8.171 -11.499 1.00 70.56 108 ARG A N 1
ATOM 822 C CA . ARG A 1 108 ? 11.519 7.707 -10.157 1.00 70.56 108 ARG A CA 1
ATOM 823 C C . ARG A 1 108 ? 11.863 8.853 -9.200 1.00 70.56 108 ARG A C 1
ATOM 825 O O . ARG A 1 108 ? 11.931 8.620 -8.003 1.00 70.56 108 ARG A O 1
ATOM 832 N N . SER A 1 109 ? 12.119 10.047 -9.726 1.00 70.25 109 SER A N 1
ATOM 833 C CA . SER A 1 109 ? 12.457 11.258 -8.970 1.00 70.25 109 SER A CA 1
ATOM 834 C C . SER A 1 109 ? 11.226 12.105 -8.644 1.00 70.25 109 SER A C 1
ATOM 836 O O . SER A 1 109 ? 11.315 13.018 -7.827 1.00 70.25 109 SER A O 1
ATOM 838 N N . HIS A 1 110 ? 10.101 11.848 -9.318 1.00 70.00 110 HIS A N 1
ATOM 839 C CA . HIS A 1 110 ? 8.837 12.553 -9.115 1.00 70.00 110 HIS A CA 1
ATOM 840 C C . HIS A 1 110 ? 7.980 11.917 -8.007 1.00 70.00 110 HIS A C 1
ATOM 842 O O . HIS A 1 110 ? 7.114 12.592 -7.451 1.00 70.00 110 HIS A O 1
ATOM 848 N N . VAL A 1 111 ? 8.222 10.637 -7.697 1.00 58.25 111 VAL A N 1
ATOM 849 C CA . VAL A 1 111 ? 7.468 9.835 -6.718 1.00 58.25 111 VAL A CA 1
ATOM 850 C C . VAL A 1 111 ? 8.181 9.629 -5.393 1.00 58.25 111 VAL A C 1
ATOM 852 O O . VAL A 1 111 ? 9.418 9.462 -5.395 1.00 58.25 111 VAL A O 1
#

Organism: NCBI:txid73025